Protein AF-A0A0M9AFT0-F1 (afdb_monomer_lite)

Radius of gyration: 17.19 Å; chains: 1; bounding box: 26×26×53 Å

Organism: Thermus aquaticus (NCBI:txid271)

pLDDT: mean 81.2, std 11.96, range [48.56, 93.19]

Secondary structure (DSSP, 8-state):
----HHHHHHHHHHHHHHSPPPPPP----GGGPPTT-EEE-TTS-EEEEEEE-TTSSEEEEEETTEEEEEEHHHHHTSEEE-

Structure (mmCIF, N/CA/C/O backbone):
data_AF-A0A0M9AFT0-F1
#
_entry.id   AF-A0A0M9AFT0-F1
#
loop_
_atom_site.group_PDB
_atom_site.id
_atom_site.type_symbol
_atom_site.label_atom_id
_atom_site.label_alt_id
_atom_site.label_comp_id
_atom_site.label_asym_id
_atom_site.label_entity_id
_atom_site.label_seq_id
_atom_site.pdbx_PDB_ins_code
_atom_site.Cartn_x
_atom_site.Cartn_y
_atom_site.Cartn_z
_atom_site.occupancy
_atom_site.B_iso_or_equiv
_atom_site.auth_seq_id
_atom_site.auth_comp_id
_atom_site.auth_asym_id
_atom_site.auth_atom_id
_atom_site.pdb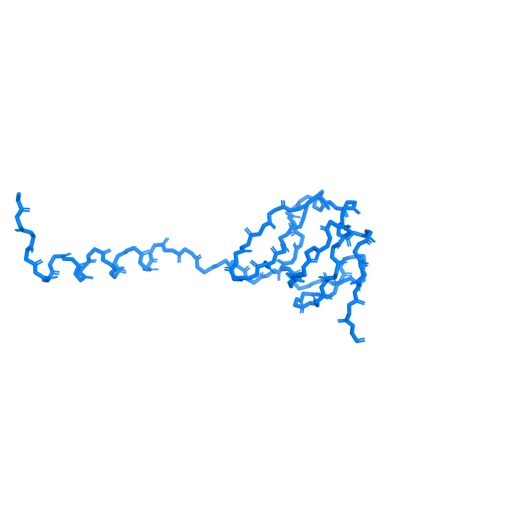x_PDB_model_num
ATOM 1 N N . MET A 1 1 ? -9.153 -2.693 -38.785 1.00 63.22 1 MET A N 1
ATOM 2 C CA . MET A 1 1 ? -7.925 -3.516 -38.875 1.00 63.22 1 MET A CA 1
ATOM 3 C C . MET A 1 1 ? -8.039 -4.656 -37.879 1.00 63.22 1 MET A C 1
ATOM 5 O O . MET A 1 1 ? -8.464 -4.402 -36.761 1.00 63.22 1 MET A O 1
ATOM 9 N N . ARG A 1 2 ? -7.729 -5.894 -38.279 1.00 83.12 2 ARG A N 1
ATOM 10 C CA . ARG A 1 2 ? -7.720 -7.061 -37.385 1.00 83.12 2 ARG A CA 1
ATOM 11 C C . ARG A 1 2 ? -6.265 -7.454 -37.172 1.00 83.12 2 ARG A C 1
ATOM 13 O O . ARG A 1 2 ? -5.580 -7.752 -38.145 1.00 83.12 2 ARG A O 1
ATOM 20 N N . TYR A 1 3 ? -5.795 -7.398 -35.933 1.00 83.12 3 TYR A N 1
ATOM 21 C CA . TYR A 1 3 ? -4.429 -7.794 -35.619 1.00 83.12 3 TYR A CA 1
ATOM 22 C C . TYR A 1 3 ? -4.345 -9.322 -35.503 1.00 83.12 3 TYR A C 1
ATOM 24 O O . TYR A 1 3 ? -5.249 -9.936 -34.928 1.00 83.12 3 TYR A O 1
ATOM 32 N N . PRO A 1 4 ? -3.303 -9.956 -36.062 1.00 93.19 4 PRO A N 1
ATOM 33 C CA . PRO A 1 4 ? -3.067 -11.380 -35.865 1.00 93.19 4 PRO A CA 1
ATOM 34 C C . PRO A 1 4 ? -2.750 -11.668 -34.391 1.00 93.19 4 PRO A C 1
ATOM 36 O O . PRO A 1 4 ? -2.086 -10.871 -33.733 1.00 93.19 4 PRO A O 1
ATOM 39 N N . ALA A 1 5 ? -3.189 -12.821 -33.877 1.00 90.62 5 ALA A N 1
ATOM 40 C CA . ALA A 1 5 ? -3.060 -13.177 -32.457 1.00 90.62 5 ALA A CA 1
ATOM 41 C C . ALA A 1 5 ? -1.617 -13.067 -31.932 1.00 90.62 5 ALA A C 1
ATOM 43 O O . ALA A 1 5 ? -1.390 -12.470 -30.887 1.00 90.62 5 ALA A O 1
ATOM 44 N N . ARG A 1 6 ? -0.633 -13.513 -32.724 1.00 90.06 6 ARG A N 1
ATOM 45 C CA . ARG A 1 6 ? 0.796 -13.420 -32.377 1.00 90.06 6 ARG A CA 1
ATOM 46 C C . ARG A 1 6 ? 1.292 -12.000 -32.123 1.00 90.06 6 ARG A C 1
ATOM 48 O O . ARG A 1 6 ? 2.208 -11.803 -31.337 1.00 90.06 6 ARG A O 1
ATOM 55 N N . TYR A 1 7 ? 0.708 -11.016 -32.801 1.00 90.56 7 TYR A N 1
ATOM 56 C CA . TYR A 1 7 ? 1.056 -9.619 -32.575 1.00 90.56 7 TYR A CA 1
ATOM 57 C C . TYR A 1 7 ? 0.551 -9.146 -31.209 1.00 90.56 7 TYR A C 1
ATOM 59 O O . TYR A 1 7 ? 1.279 -8.475 -30.489 1.00 90.56 7 TYR A O 1
ATOM 67 N N . LEU A 1 8 ? -0.666 -9.542 -30.824 1.00 90.44 8 LEU A N 1
ATOM 68 C CA . LEU A 1 8 ? -1.224 -9.209 -29.513 1.00 90.44 8 LEU A CA 1
ATOM 69 C C . LEU A 1 8 ? -0.437 -9.878 -28.383 1.00 90.44 8 LEU A C 1
ATOM 71 O O . LEU A 1 8 ? -0.137 -9.220 -27.396 1.00 90.44 8 LEU A O 1
ATOM 75 N N . GLU A 1 9 ? -0.044 -11.142 -28.548 1.00 89.69 9 GLU A N 1
ATOM 76 C CA . GLU A 1 9 ? 0.796 -11.848 -27.570 1.00 89.69 9 GLU A CA 1
ATOM 77 C C . GLU A 1 9 ? 2.144 -11.152 -27.362 1.00 89.69 9 GLU A C 1
ATOM 79 O O . GLU A 1 9 ? 2.555 -10.935 -26.225 1.00 89.69 9 GLU A O 1
ATOM 84 N N . ALA A 1 10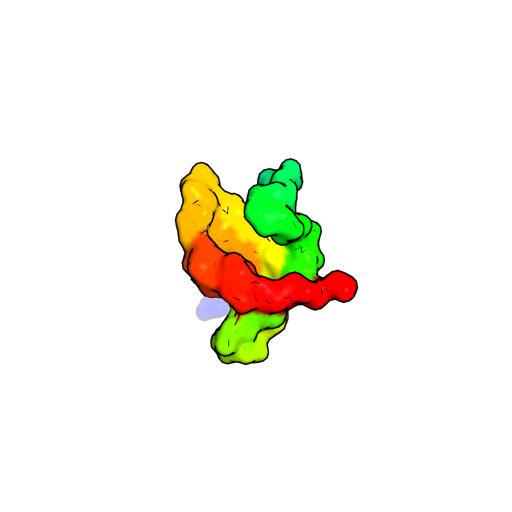 ? 2.801 -10.733 -28.448 1.00 90.50 10 ALA A N 1
ATOM 85 C CA . ALA A 1 10 ? 4.061 -10.000 -28.366 1.00 90.50 10 ALA A CA 1
ATOM 86 C C . ALA A 1 10 ? 3.902 -8.643 -27.660 1.00 90.50 10 ALA A C 1
ATOM 88 O O . ALA A 1 10 ? 4.752 -8.265 -26.859 1.00 90.50 10 ALA A O 1
ATOM 89 N N . VAL A 1 11 ? 2.805 -7.926 -27.924 1.00 90.19 11 VAL A N 1
ATOM 90 C CA . VAL A 1 11 ? 2.507 -6.641 -27.273 1.00 90.19 11 VAL A CA 1
ATOM 91 C C . VAL A 1 11 ? 2.204 -6.826 -25.786 1.00 90.19 11 VAL A C 1
ATOM 93 O O . VAL A 1 11 ? 2.694 -6.048 -24.975 1.00 90.19 11 VAL A O 1
ATOM 96 N N . MET A 1 12 ? 1.441 -7.856 -25.407 1.00 88.50 12 MET A N 1
ATOM 97 C CA . MET A 1 12 ? 1.164 -8.149 -23.996 1.00 88.50 12 MET A CA 1
ATOM 98 C C . MET A 1 12 ? 2.438 -8.539 -23.239 1.00 88.50 12 MET A C 1
ATOM 100 O O . MET A 1 12 ? 2.670 -8.018 -22.155 1.00 88.50 12 MET A O 1
ATOM 104 N N . ALA A 1 13 ? 3.294 -9.378 -23.829 1.00 86.25 13 ALA A N 1
ATOM 105 C CA . ALA A 1 13 ? 4.571 -9.757 -23.224 1.00 86.25 13 ALA A CA 1
ATOM 106 C C . ALA A 1 13 ? 5.518 -8.554 -23.053 1.00 86.25 13 ALA A C 1
ATOM 108 O O . ALA A 1 13 ? 6.187 -8.431 -22.031 1.00 86.25 13 ALA A O 1
ATOM 109 N N . ASP A 1 14 ? 5.553 -7.645 -24.031 1.00 87.81 14 ASP A N 1
ATOM 110 C CA . ASP A 1 14 ? 6.333 -6.405 -23.957 1.00 87.81 14 ASP A CA 1
ATOM 111 C C . ASP A 1 14 ? 5.783 -5.439 -22.891 1.00 87.81 14 ASP A C 1
ATOM 113 O O . ASP A 1 14 ? 6.561 -4.847 -22.146 1.00 87.81 14 ASP A O 1
ATOM 117 N N . LEU A 1 15 ? 4.458 -5.323 -22.753 1.00 83.31 15 LEU A N 1
ATOM 118 C CA . LEU A 1 15 ? 3.812 -4.545 -21.688 1.00 83.31 15 LEU A CA 1
ATOM 119 C C . LEU A 1 15 ? 4.122 -5.110 -20.298 1.00 83.31 15 LEU A C 1
ATOM 121 O O . LEU A 1 15 ? 4.467 -4.352 -19.392 1.00 83.31 15 LEU A O 1
ATOM 125 N N . GLU A 1 16 ? 4.037 -6.427 -20.133 1.00 80.69 16 GLU A N 1
ATOM 126 C CA . GLU A 1 16 ? 4.334 -7.100 -18.869 1.00 80.69 16 GLU A CA 1
ATOM 127 C C . GLU A 1 16 ? 5.813 -6.932 -18.491 1.00 80.69 16 GLU A C 1
ATOM 129 O O . GLU A 1 16 ? 6.121 -6.526 -17.374 1.00 80.69 16 GLU A O 1
ATOM 134 N N . ALA A 1 17 ? 6.730 -7.098 -19.452 1.00 80.06 17 ALA A N 1
ATOM 135 C CA . ALA A 1 17 ? 8.164 -6.883 -19.249 1.00 80.06 17 ALA A CA 1
ATOM 136 C C . ALA A 1 17 ? 8.529 -5.419 -18.933 1.00 80.06 17 ALA A C 1
ATOM 138 O O . ALA A 1 17 ? 9.526 -5.156 -18.259 1.00 80.06 1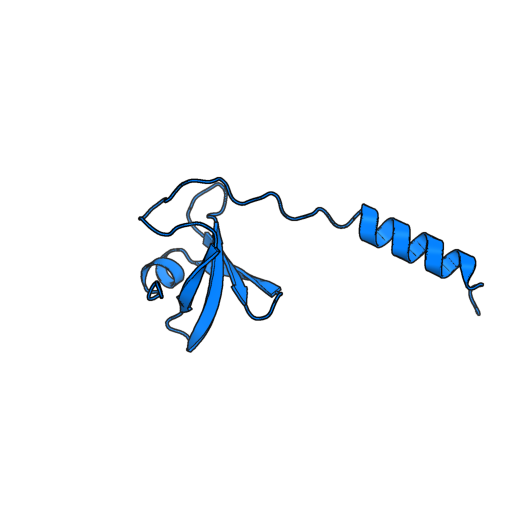7 ALA A O 1
ATOM 139 N N . ARG A 1 18 ? 7.741 -4.457 -19.428 1.00 76.94 18 ARG A N 1
ATOM 140 C CA . ARG A 1 18 ? 7.910 -3.020 -19.160 1.00 76.94 18 ARG A CA 1
ATOM 141 C C . ARG A 1 18 ? 7.206 -2.547 -17.905 1.00 76.94 18 ARG A C 1
ATOM 143 O O . ARG A 1 18 ? 7.423 -1.399 -17.527 1.00 76.94 18 ARG A O 1
ATOM 150 N N . THR A 1 19 ? 6.364 -3.370 -17.289 1.00 67.12 19 THR A N 1
ATOM 151 C CA . THR A 1 19 ? 5.732 -3.025 -16.021 1.00 67.12 19 THR A CA 1
ATOM 152 C C . THR A 1 19 ? 6.783 -3.253 -14.941 1.00 67.12 19 THR A C 1
ATOM 154 O O . THR A 1 19 ? 7.083 -4.407 -14.631 1.00 67.12 19 THR A O 1
ATOM 157 N N . PRO A 1 20 ? 7.420 -2.198 -14.395 1.00 59.50 20 PRO A N 1
ATOM 158 C CA . PRO A 1 20 ? 8.367 -2.406 -13.319 1.00 59.50 20 PRO A CA 1
ATOM 159 C C . PRO A 1 20 ? 7.602 -3.050 -12.167 1.00 59.50 20 PRO A C 1
ATOM 161 O O . PRO A 1 20 ? 6.616 -2.488 -11.686 1.00 59.50 20 PRO A O 1
ATOM 164 N N . VAL A 1 21 ? 8.057 -4.226 -11.724 1.00 63.44 21 VAL A N 1
ATOM 165 C CA . VAL A 1 21 ? 7.679 -4.722 -10.401 1.00 63.44 21 VAL A CA 1
ATOM 166 C C . VAL A 1 21 ? 8.035 -3.588 -9.442 1.00 63.44 21 VAL A C 1
ATOM 168 O O . VAL A 1 21 ? 9.194 -3.149 -9.461 1.00 63.44 21 VAL A O 1
ATOM 171 N N . PRO A 1 22 ? 7.063 -3.037 -8.690 1.00 60.19 22 PRO A N 1
ATOM 172 C CA . PRO A 1 22 ? 7.363 -1.965 -7.762 1.00 60.19 22 PRO A CA 1
ATOM 173 C C . PRO A 1 22 ? 8.519 -2.444 -6.878 1.00 60.19 22 PRO A C 1
ATOM 175 O O . PRO A 1 22 ? 8.480 -3.588 -6.412 1.00 60.19 22 PRO A O 1
ATOM 178 N N . PRO A 1 23 ? 9.589 -1.640 -6.717 1.00 53.38 23 PRO A N 1
ATOM 179 C CA . PRO A 1 23 ? 10.698 -2.044 -5.872 1.00 53.38 23 PRO A CA 1
ATOM 180 C C . PRO A 1 23 ? 10.128 -2.427 -4.505 1.00 53.38 23 PRO A C 1
ATOM 182 O O . PRO A 1 23 ? 9.206 -1.746 -4.038 1.00 53.38 23 PRO A O 1
ATOM 185 N N . PRO A 1 24 ? 10.630 -3.505 -3.871 1.00 53.41 24 PRO A N 1
ATOM 186 C CA . PRO A 1 24 ? 10.221 -3.804 -2.514 1.00 53.41 24 PRO A CA 1
ATOM 187 C C . PRO A 1 24 ? 10.443 -2.533 -1.691 1.00 53.41 24 PRO A C 1
ATOM 189 O O . PRO A 1 24 ? 11.478 -1.872 -1.873 1.00 53.41 24 PRO A O 1
ATOM 192 N N . PRO A 1 25 ? 9.473 -2.138 -0.855 1.00 54.75 25 PRO A N 1
ATOM 193 C CA . PRO A 1 25 ? 9.649 -0.953 -0.049 1.00 54.75 25 PRO A CA 1
ATOM 194 C C . PRO A 1 25 ? 10.951 -1.024 0.744 1.00 54.75 25 PRO A C 1
ATOM 196 O O . PRO A 1 25 ? 11.386 -2.121 1.111 1.00 54.75 25 PRO A O 1
ATOM 199 N N . PRO A 1 26 ? 11.617 0.123 0.966 1.00 54.19 26 PRO A N 1
ATOM 200 C CA . PRO A 1 26 ? 12.834 0.156 1.753 1.00 54.19 26 PRO A CA 1
ATOM 201 C C . PRO A 1 26 ? 12.526 -0.395 3.146 1.00 54.19 26 PRO A C 1
ATOM 203 O O . PRO A 1 26 ? 11.906 0.291 3.952 1.00 54.19 26 PRO A O 1
ATOM 206 N N . GLY A 1 27 ? 12.969 -1.634 3.387 1.00 48.56 27 GLY A N 1
ATOM 207 C CA . GLY A 1 27 ? 12.753 -2.386 4.616 1.00 48.56 27 GLY A CA 1
ATOM 208 C C . GLY A 1 27 ? 13.269 -1.613 5.817 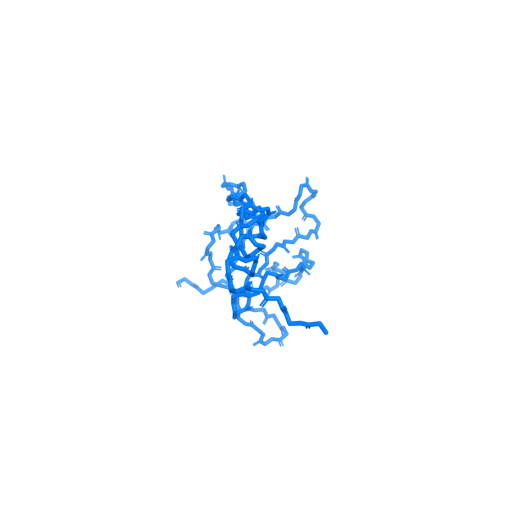1.00 48.56 27 GLY A C 1
ATOM 209 O O . GLY A 1 27 ? 14.462 -1.619 6.122 1.00 48.56 27 GLY A O 1
ATOM 210 N N . GLY A 1 28 ? 12.364 -0.919 6.484 1.00 51.78 28 GLY A N 1
ATOM 211 C CA . GLY A 1 28 ? 12.677 -0.077 7.618 1.00 51.78 28 GLY A CA 1
ATOM 212 C C . GLY A 1 28 ? 11.385 0.358 8.270 1.00 51.78 28 GLY A C 1
ATOM 213 O O . GLY A 1 28 ? 10.622 1.115 7.678 1.00 51.78 28 GLY A O 1
ATOM 214 N N . ALA A 1 29 ? 11.166 -0.096 9.506 1.00 54.66 29 ALA A N 1
ATOM 215 C CA . ALA A 1 29 ? 10.076 0.353 10.365 1.00 54.66 29 ALA A CA 1
ATOM 216 C C . ALA A 1 29 ? 10.270 1.834 10.722 1.00 54.66 29 ALA A C 1
ATOM 218 O O . ALA A 1 29 ? 10.664 2.195 11.831 1.00 54.66 29 ALA A O 1
ATOM 219 N N . ARG A 1 30 ? 10.055 2.721 9.756 1.00 57.56 30 ARG A N 1
ATOM 220 C CA . ARG A 1 30 ? 10.034 4.157 9.982 1.00 57.56 30 ARG A CA 1
ATOM 221 C C . ARG A 1 30 ? 8.679 4.480 10.591 1.00 57.56 30 ARG A C 1
ATOM 223 O O . ARG A 1 30 ? 7.645 4.135 10.024 1.00 57.56 30 ARG A O 1
ATOM 230 N N . ASP A 1 31 ? 8.717 5.090 11.770 1.00 66.62 31 ASP A N 1
ATOM 231 C CA . ASP A 1 31 ? 7.550 5.358 12.617 1.00 66.62 31 ASP A CA 1
ATOM 232 C C . ASP A 1 31 ? 6.848 4.082 13.153 1.00 66.62 31 ASP A C 1
ATOM 234 O O . ASP A 1 31 ? 5.699 4.133 13.579 1.00 66.62 31 ASP A O 1
ATOM 238 N N . GLY A 1 32 ? 7.544 2.933 13.179 1.00 70.12 32 GLY A N 1
ATOM 239 C CA . GLY A 1 32 ? 7.054 1.691 13.802 1.00 70.12 32 GLY A CA 1
ATOM 240 C C . GLY A 1 32 ? 6.058 0.875 12.969 1.00 70.12 32 GLY A C 1
ATOM 241 O O . GLY A 1 32 ? 5.571 -0.149 13.446 1.00 70.12 32 GLY A O 1
ATOM 242 N N . ILE A 1 33 ? 5.775 1.288 11.731 1.00 77.94 33 ILE A N 1
ATOM 243 C CA . ILE A 1 33 ? 4.915 0.549 10.799 1.00 77.94 33 ILE A CA 1
ATOM 244 C C . ILE A 1 33 ? 5.800 -0.344 9.930 1.00 77.94 33 ILE A C 1
ATOM 246 O O . ILE A 1 33 ? 6.716 0.139 9.265 1.00 77.94 33 ILE A O 1
ATOM 250 N N . LEU A 1 34 ? 5.546 -1.652 9.973 1.00 79.00 34 LEU A N 1
ATOM 251 C CA . LEU A 1 34 ? 6.256 -2.634 9.156 1.00 79.00 34 LEU A CA 1
ATOM 252 C C . LEU A 1 34 ? 5.706 -2.652 7.731 1.00 79.00 34 LEU A C 1
ATOM 254 O O . LEU A 1 34 ? 4.501 -2.520 7.519 1.00 79.00 34 LEU A O 1
ATOM 258 N N . ASP A 1 35 ? 6.584 -2.886 6.761 1.00 80.38 35 ASP A N 1
ATOM 259 C CA . ASP A 1 35 ? 6.171 -3.202 5.396 1.00 80.38 35 ASP A CA 1
ATOM 260 C C . ASP A 1 35 ? 5.305 -4.469 5.385 1.00 80.38 35 ASP A C 1
ATOM 262 O O . ASP A 1 35 ? 5.605 -5.461 6.052 1.00 80.38 35 ASP A O 1
ATOM 266 N N . GLY A 1 36 ? 4.190 -4.413 4.662 1.00 81.62 36 GLY A N 1
ATOM 267 C CA . GLY A 1 36 ? 3.154 -5.441 4.651 1.00 81.62 36 GLY A CA 1
ATOM 268 C C . GLY A 1 36 ? 2.205 -5.407 5.854 1.00 81.62 36 GLY A C 1
ATOM 269 O O . GLY A 1 36 ? 1.339 -6.275 5.951 1.00 81.62 36 GLY A O 1
ATOM 270 N N . ALA A 1 37 ? 2.316 -4.434 6.767 1.00 86.56 37 ALA A N 1
ATOM 271 C CA . ALA A 1 37 ? 1.358 -4.293 7.861 1.00 86.56 37 ALA A CA 1
ATOM 272 C C . ALA A 1 37 ? -0.033 -3.923 7.330 1.00 86.56 37 ALA A C 1
ATOM 274 O O . ALA A 1 37 ? -0.175 -3.027 6.495 1.00 86.56 37 ALA A O 1
ATOM 275 N N . LEU A 1 38 ? -1.072 -4.583 7.845 1.00 89.19 38 LEU A N 1
ATOM 276 C CA . LEU A 1 38 ? -2.448 -4.232 7.523 1.00 89.19 38 LEU A CA 1
ATOM 277 C C . LEU A 1 38 ? -2.835 -2.949 8.268 1.00 89.19 38 LEU A C 1
ATOM 279 O O . LEU A 1 38 ? -2.818 -2.894 9.497 1.00 89.19 38 LEU A O 1
ATOM 283 N N . LEU A 1 39 ? -3.213 -1.919 7.521 1.00 89.75 39 LEU A N 1
ATOM 284 C CA . LEU A 1 39 ? -3.655 -0.631 8.032 1.00 89.75 39 LEU A CA 1
ATOM 285 C C . LEU A 1 39 ? -5.165 -0.472 7.853 1.00 89.75 39 LEU A C 1
ATOM 287 O O . LEU A 1 39 ? -5.707 -0.657 6.763 1.00 89.75 39 LEU A O 1
ATOM 291 N N . HIS A 1 40 ? -5.841 -0.069 8.925 1.00 90.75 40 HIS A N 1
ATOM 292 C CA . HIS A 1 40 ? -7.164 0.543 8.859 1.00 90.75 40 HIS A CA 1
ATOM 293 C C . HIS A 1 40 ? -7.006 2.053 8.754 1.00 90.75 40 HIS A C 1
ATOM 295 O O . HIS A 1 40 ? -6.681 2.718 9.741 1.00 90.75 40 HIS A O 1
ATOM 301 N N . LEU A 1 41 ? -7.244 2.581 7.561 1.00 87.25 41 LEU A N 1
ATOM 302 C CA . LEU A 1 41 ? -7.205 4.007 7.297 1.00 87.25 41 LEU A CA 1
ATOM 303 C C . LEU A 1 41 ? -8.431 4.697 7.931 1.00 87.25 41 LEU A C 1
ATOM 305 O O . LEU A 1 41 ? -9.513 4.105 8.016 1.00 87.25 41 LEU A O 1
ATOM 309 N N . PRO A 1 42 ? -8.295 5.960 8.374 1.00 85.12 42 PRO A N 1
ATOM 310 C CA . PRO A 1 42 ? -9.385 6.712 9.002 1.00 85.12 42 PRO A CA 1
ATOM 311 C C . PRO A 1 42 ? -10.540 7.027 8.041 1.00 85.12 42 PRO A C 1
ATOM 313 O O . PRO A 1 42 ? -11.644 7.328 8.483 1.00 85.12 42 PRO A O 1
ATOM 316 N N . ASP A 1 43 ? -10.308 6.929 6.733 1.00 83.06 43 ASP A N 1
ATOM 317 C CA . ASP A 1 43 ? -11.336 7.068 5.702 1.00 83.06 43 ASP A CA 1
ATOM 318 C C . ASP A 1 43 ? -12.185 5.793 5.511 1.00 83.06 43 ASP A C 1
ATOM 320 O O . ASP A 1 43 ? -13.036 5.738 4.625 1.00 83.06 43 ASP A O 1
ATOM 324 N N . GLY A 1 44 ? -11.967 4.772 6.349 1.00 82.88 44 GLY A N 1
ATOM 325 C CA . GLY A 1 44 ? -12.694 3.505 6.334 1.00 82.88 44 GLY A CA 1
ATOM 326 C C . GLY A 1 44 ? -12.106 2.460 5.389 1.00 82.88 44 GLY A C 1
ATOM 327 O O . GLY A 1 44 ? -12.595 1.328 5.368 1.00 82.88 44 GLY A O 1
ATOM 328 N N . ARG A 1 45 ? -11.054 2.795 4.630 1.00 86.94 45 ARG A N 1
ATOM 329 C CA . ARG A 1 45 ? -10.368 1.840 3.755 1.00 86.94 45 ARG A CA 1
ATOM 330 C C . ARG A 1 45 ? -9.404 0.956 4.541 1.00 86.94 45 ARG A C 1
ATOM 332 O O . ARG A 1 45 ? -8.902 1.310 5.608 1.00 86.94 45 ARG A O 1
ATOM 339 N N . ARG A 1 46 ? -9.143 -0.227 3.994 1.00 90.00 46 ARG A N 1
ATOM 340 C CA . ARG A 1 46 ? -8.184 -1.199 4.521 1.00 90.00 46 ARG A CA 1
ATOM 341 C C . ARG A 1 46 ? -7.127 -1.434 3.466 1.00 90.00 46 ARG A C 1
ATOM 343 O O . ARG A 1 46 ? -7.477 -1.651 2.312 1.00 90.00 46 ARG A O 1
ATOM 350 N N . GLY A 1 47 ? -5.864 -1.402 3.853 1.00 90.56 47 GLY A N 1
ATOM 351 C CA . GLY A 1 47 ? -4.796 -1.648 2.902 1.00 90.56 47 GLY A CA 1
ATOM 352 C C . GLY A 1 47 ? -3.499 -2.068 3.553 1.00 90.56 47 GLY A C 1
ATOM 353 O O . GLY A 1 47 ? -3.306 -1.882 4.752 1.00 90.56 47 GLY A O 1
ATOM 354 N N . TYR A 1 48 ? -2.616 -2.646 2.757 1.00 90.50 48 TYR A N 1
ATOM 355 C CA . TYR A 1 48 ? -1.299 -3.067 3.201 1.00 90.50 48 TYR A CA 1
ATOM 356 C C . TYR A 1 48 ? -0.309 -1.927 3.029 1.00 90.50 48 TYR A C 1
ATOM 358 O O . TYR A 1 48 ? -0.207 -1.327 1.959 1.00 90.50 48 TYR A O 1
ATOM 366 N N . PHE A 1 49 ? 0.417 -1.614 4.094 1.00 89.50 49 PHE A N 1
ATOM 367 C CA . PHE A 1 49 ? 1.486 -0.636 4.038 1.00 89.50 49 PHE A CA 1
ATOM 368 C C . PHE A 1 49 ? 2.603 -1.149 3.128 1.00 89.50 49 PHE A C 1
ATOM 370 O O . PHE A 1 49 ? 3.205 -2.182 3.399 1.00 89.50 49 PHE A O 1
ATOM 377 N N . ALA A 1 50 ? 2.884 -0.423 2.055 1.00 87.88 50 ALA A N 1
ATOM 378 C CA . ALA A 1 50 ? 3.888 -0.767 1.057 1.00 87.88 50 ALA A CA 1
ATOM 379 C C . ALA A 1 50 ? 5.050 0.237 1.073 1.00 87.88 50 ALA A C 1
ATOM 381 O O . ALA A 1 50 ? 5.646 0.502 0.034 1.00 87.88 50 ALA A O 1
ATOM 382 N N . GLY A 1 51 ? 5.347 0.826 2.234 1.00 87.00 51 GLY A N 1
ATOM 383 C CA . GLY A 1 51 ? 6.526 1.657 2.460 1.00 87.00 51 GLY A CA 1
ATOM 384 C C . GLY A 1 51 ? 6.352 3.158 2.249 1.00 87.00 51 GLY A C 1
ATOM 385 O O . GLY A 1 51 ? 5.396 3.664 1.656 1.00 87.00 51 GLY A O 1
ATOM 386 N N . TRP A 1 52 ? 7.341 3.898 2.747 1.00 88.00 52 TRP A N 1
ATOM 387 C CA . TRP A 1 52 ? 7.428 5.351 2.626 1.00 88.00 52 TRP A CA 1
ATOM 388 C C . TRP A 1 52 ? 8.057 5.784 1.296 1.00 88.00 52 TRP A C 1
ATOM 390 O O . TRP A 1 52 ? 8.991 5.167 0.790 1.00 88.00 52 TRP A O 1
ATOM 400 N N . THR A 1 53 ? 7.603 6.918 0.761 1.00 88.00 53 THR A N 1
ATOM 401 C CA . THR A 1 53 ? 8.282 7.607 -0.350 1.00 88.00 53 THR A CA 1
ATOM 402 C C . THR A 1 53 ? 9.662 8.126 0.073 1.00 88.00 53 THR A C 1
ATOM 404 O O . THR A 1 53 ? 9.919 8.331 1.259 1.00 88.00 53 THR A O 1
ATOM 407 N N . GLY A 1 54 ? 10.539 8.426 -0.895 1.00 75.81 54 GLY A N 1
ATOM 408 C CA . GLY A 1 54 ? 11.925 8.866 -0.654 1.00 75.81 54 GLY A CA 1
ATOM 409 C C . GLY A 1 54 ? 12.106 10.118 0.224 1.00 75.81 54 GLY A C 1
ATOM 410 O O . GLY A 1 54 ? 13.208 10.366 0.700 1.00 75.81 54 GLY A O 1
ATOM 411 N N . GLY A 1 55 ? 11.041 10.882 0.496 1.00 80.06 55 GLY A N 1
ATOM 412 C CA . GLY A 1 55 ? 11.042 11.998 1.455 1.00 80.06 55 GLY A CA 1
ATOM 413 C C . GLY A 1 55 ? 10.294 11.728 2.768 1.00 80.06 55 GLY A C 1
ATOM 414 O O . GLY A 1 55 ? 10.333 12.557 3.671 1.00 80.06 55 GLY A O 1
ATOM 415 N N . GLY A 1 56 ? 9.589 10.601 2.894 1.00 81.94 56 GLY A N 1
ATOM 416 C CA . GLY A 1 56 ? 8.766 10.262 4.062 1.00 81.94 56 GLY A CA 1
ATOM 417 C C . GLY A 1 56 ? 7.497 11.105 4.232 1.00 81.94 56 GLY A C 1
ATOM 418 O O . GLY A 1 56 ? 6.784 10.923 5.209 1.00 81.94 56 GLY A O 1
ATOM 419 N N . ALA A 1 57 ? 7.193 12.020 3.306 1.00 86.88 57 ALA A N 1
ATOM 420 C CA . ALA A 1 57 ? 5.992 12.860 3.366 1.00 86.88 57 ALA A CA 1
ATOM 421 C C . ALA A 1 57 ? 4.708 12.093 3.005 1.00 86.88 57 ALA A C 1
ATOM 423 O O . ALA A 1 57 ? 3.614 12.455 3.431 1.00 86.88 57 ALA A O 1
ATOM 424 N N . LYS A 1 58 ? 4.852 11.030 2.212 1.00 90.56 58 LYS A N 1
ATOM 425 C CA . LYS A 1 58 ? 3.771 10.162 1.741 1.00 90.56 58 LYS A CA 1
ATOM 426 C C . LYS A 1 58 ? 4.198 8.701 1.809 1.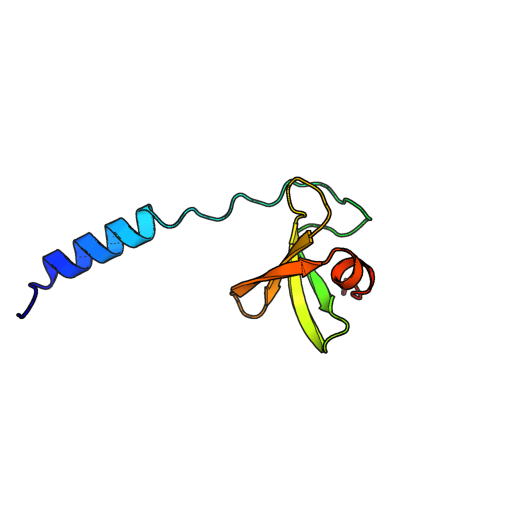00 90.56 58 LYS A C 1
ATOM 428 O O . LYS A 1 58 ? 5.402 8.425 1.771 1.00 90.56 58 LYS A O 1
ATOM 433 N N . ALA A 1 59 ? 3.237 7.791 1.843 1.00 90.44 59 ALA A N 1
ATOM 434 C CA . ALA A 1 59 ? 3.455 6.353 1.753 1.00 90.44 59 ALA A CA 1
ATOM 435 C C . ALA A 1 59 ? 2.667 5.731 0.602 1.00 90.44 59 ALA A C 1
ATOM 437 O O . ALA A 1 59 ? 1.694 6.312 0.117 1.00 90.44 59 ALA A O 1
ATOM 438 N N . PHE A 1 60 ? 3.081 4.534 0.205 1.00 90.81 60 PHE A N 1
ATOM 439 C CA . PHE A 1 60 ? 2.289 3.649 -0.631 1.00 90.81 60 PHE A CA 1
ATOM 440 C C . PHE A 1 60 ? 1.458 2.728 0.261 1.00 90.81 60 PHE A C 1
ATOM 442 O O . PHE A 1 60 ? 1.979 2.108 1.187 1.00 90.81 60 PHE A O 1
ATOM 449 N N . VAL A 1 61 ? 0.160 2.644 -0.012 1.00 91.00 61 VAL A N 1
ATOM 450 C CA . VAL A 1 61 ? -0.751 1.693 0.630 1.00 91.00 61 VAL A CA 1
ATOM 451 C C . VAL A 1 61 ? -1.503 0.947 -0.455 1.00 91.00 61 VAL A C 1
ATOM 453 O O . VAL A 1 61 ? -2.152 1.562 -1.298 1.00 91.00 61 VAL A O 1
ATOM 456 N N . GLU A 1 62 ? -1.412 -0.375 -0.446 1.00 91.44 62 GLU A N 1
ATOM 457 C CA . GLU A 1 62 ? -2.151 -1.228 -1.367 1.00 91.44 62 GLU A CA 1
ATOM 458 C C . GLU A 1 62 ? -3.564 -1.467 -0.834 1.00 91.44 62 GLU A C 1
ATOM 460 O O . GLU A 1 62 ? -3.734 -2.060 0.229 1.00 91.44 62 GLU A O 1
ATOM 465 N N . VAL A 1 63 ? -4.579 -1.011 -1.564 1.00 88.75 63 VAL A N 1
ATOM 466 C CA . VAL A 1 63 ? -5.999 -1.237 -1.263 1.00 88.75 63 VAL A CA 1
ATOM 467 C C . VAL A 1 63 ? -6.579 -2.047 -2.412 1.00 88.75 63 VAL A C 1
ATOM 469 O O . VAL A 1 63 ? -6.511 -1.611 -3.558 1.00 88.75 63 VAL A O 1
ATOM 472 N N . ASP A 1 64 ? -7.111 -3.235 -2.118 1.00 86.31 64 ASP A N 1
ATOM 473 C CA . ASP A 1 64 ? -7.728 -4.131 -3.109 1.00 86.31 64 ASP A CA 1
ATOM 474 C C . ASP A 1 64 ? -6.849 -4.391 -4.358 1.00 86.31 64 ASP A C 1
ATOM 476 O O . ASP A 1 64 ? -7.337 -4.452 -5.487 1.00 86.31 64 ASP A O 1
ATOM 480 N N . GLY A 1 65 ? -5.529 -4.527 -4.164 1.00 82.12 65 GLY A N 1
ATOM 481 C CA . GLY A 1 65 ? -4.555 -4.768 -5.239 1.00 82.12 65 GLY A CA 1
ATOM 482 C C . GLY A 1 65 ? -4.133 -3.521 -6.026 1.00 82.12 65 GLY A C 1
ATOM 483 O O . GLY A 1 65 ? -3.410 -3.633 -7.015 1.00 82.12 65 GLY A O 1
ATOM 484 N N . VAL A 1 66 ? -4.561 -2.327 -5.609 1.00 85.75 66 VAL A N 1
ATOM 485 C CA . VAL A 1 66 ? -4.166 -1.049 -6.213 1.00 85.75 66 VAL A CA 1
ATOM 486 C C . VAL A 1 66 ? -3.293 -0.265 -5.239 1.00 85.75 66 VAL A C 1
ATOM 488 O O . VAL A 1 66 ? -3.684 0.006 -4.106 1.00 85.75 66 VAL A O 1
ATOM 491 N N . ALA A 1 67 ? -2.105 0.144 -5.686 1.00 86.69 67 ALA A N 1
ATOM 492 C CA . ALA A 1 67 ? -1.221 0.992 -4.895 1.00 86.69 67 ALA A CA 1
ATOM 493 C C . ALA A 1 67 ? -1.715 2.448 -4.892 1.00 86.69 67 ALA A C 1
ATOM 495 O O . ALA A 1 67 ? -1.741 3.121 -5.925 1.00 86.69 67 ALA A O 1
ATOM 496 N N . HIS A 1 68 ? -2.066 2.956 -3.714 1.00 88.50 68 HIS A N 1
ATOM 497 C CA . HIS A 1 68 ? -2.457 4.341 -3.489 1.00 88.50 68 HIS A CA 1
ATOM 498 C C . HIS A 1 68 ? -1.340 5.124 -2.808 1.00 88.50 68 HIS A C 1
ATOM 500 O O . HIS A 1 68 ? -0.729 4.667 -1.844 1.00 88.50 68 HIS A O 1
ATOM 506 N N . LEU A 1 69 ? -1.112 6.345 -3.286 1.00 91.00 69 LEU A N 1
ATOM 507 C CA . LEU A 1 69 ? -0.229 7.300 -2.633 1.00 91.00 69 LEU A CA 1
ATOM 508 C C . LEU A 1 69 ? -1.023 8.070 -1.569 1.00 91.00 69 LEU A C 1
ATOM 510 O O . LEU A 1 69 ? -1.945 8.813 -1.906 1.00 91.00 69 LEU A O 1
ATOM 514 N N . VAL A 1 70 ? -0.657 7.912 -0.302 1.00 90.25 70 VAL A N 1
ATOM 515 C CA . VAL A 1 70 ? -1.351 8.515 0.844 1.00 90.25 70 VAL A CA 1
ATOM 516 C C . VAL A 1 70 ? -0.424 9.422 1.644 1.00 90.25 70 VAL A C 1
ATOM 518 O O . VAL A 1 70 ? 0.788 9.213 1.687 1.00 90.25 70 VAL A O 1
ATOM 521 N N . ASP A 1 71 ? -0.982 10.452 2.275 1.00 91.31 71 ASP A N 1
ATOM 522 C CA . ASP A 1 71 ? -0.217 11.369 3.120 1.00 91.31 71 ASP A CA 1
ATOM 523 C C . ASP A 1 71 ? 0.241 10.711 4.420 1.00 91.31 71 ASP A C 1
ATOM 525 O O . ASP A 1 71 ? -0.443 9.857 4.988 1.00 91.31 71 ASP A O 1
ATOM 529 N N . ARG A 1 72 ? 1.403 11.143 4.922 1.00 88.81 72 ARG A N 1
ATOM 530 C CA . ARG A 1 72 ? 1.977 10.635 6.174 1.00 88.81 72 ARG A CA 1
ATOM 531 C C . ARG A 1 72 ? 1.006 10.718 7.341 1.00 88.81 72 ARG A C 1
ATOM 533 O O . ARG A 1 72 ? 0.902 9.768 8.103 1.00 88.81 72 ARG A O 1
ATOM 540 N N . GLU A 1 73 ? 0.286 11.823 7.470 1.00 88.56 73 GLU A N 1
ATOM 541 C CA . GLU A 1 73 ? -0.663 12.027 8.568 1.00 88.56 73 GLU A CA 1
ATOM 542 C C . GLU A 1 73 ? -1.791 10.990 8.549 1.00 88.56 73 GLU A C 1
ATOM 544 O O . GLU A 1 73 ? -2.168 10.476 9.598 1.00 88.56 73 GLU A O 1
ATOM 549 N N . LEU A 1 74 ? -2.268 10.615 7.358 1.00 89.12 74 LEU A N 1
ATOM 550 C CA . LEU A 1 74 ? -3.297 9.591 7.185 1.00 89.12 74 LEU A CA 1
ATOM 551 C C . LEU A 1 74 ? -2.792 8.209 7.624 1.00 89.12 74 LEU A C 1
ATOM 553 O O . LEU A 1 74 ? -3.515 7.462 8.275 1.00 89.12 74 LEU A O 1
ATOM 557 N N . VAL A 1 75 ? -1.543 7.887 7.281 1.00 87.38 75 VAL A N 1
ATOM 558 C CA . VAL A 1 75 ? -0.888 6.616 7.627 1.00 87.38 75 VAL A CA 1
ATOM 559 C C . VAL A 1 75 ? -0.603 6.532 9.123 1.00 87.38 75 VAL A C 1
ATOM 561 O O . VAL A 1 75 ? -0.822 5.491 9.727 1.00 87.38 75 VAL A O 1
ATOM 564 N N . LEU A 1 76 ? -0.159 7.627 9.742 1.00 86.50 76 LEU A N 1
ATOM 565 C CA . LEU A 1 76 ? 0.091 7.684 11.184 1.00 86.50 76 LEU A CA 1
ATOM 566 C C . LEU A 1 76 ? -1.204 7.684 12.007 1.00 86.50 76 LEU A C 1
ATOM 568 O O . LEU A 1 76 ? -1.214 7.196 13.133 1.00 86.50 76 LEU A O 1
ATOM 572 N N . ALA A 1 77 ? -2.296 8.215 11.452 1.00 87.12 77 ALA A N 1
ATOM 573 C CA . ALA A 1 77 ? -3.631 8.103 12.033 1.00 87.12 77 ALA A CA 1
ATOM 574 C C . ALA A 1 77 ? -4.265 6.721 11.799 1.00 87.12 77 ALA A C 1
ATOM 576 O O . ALA A 1 77 ? -5.288 6.403 12.412 1.00 87.12 77 ALA A O 1
ATOM 577 N N . ALA A 1 78 ? -3.692 5.907 10.908 1.00 86.94 78 ALA A N 1
ATOM 578 C CA . ALA A 1 78 ? -4.199 4.582 10.620 1.00 86.94 78 ALA A CA 1
ATOM 579 C C . ALA A 1 78 ? -3.939 3.642 11.797 1.00 86.94 78 ALA A C 1
ATOM 581 O O . ALA A 1 78 ? -2.884 3.652 12.434 1.00 86.94 78 ALA A O 1
ATOM 582 N N . ARG A 1 79 ? -4.907 2.772 12.068 1.00 85.81 79 ARG A N 1
ATOM 583 C CA . ARG A 1 79 ? -4.737 1.718 13.062 1.00 85.81 79 ARG A CA 1
ATOM 584 C C . ARG A 1 79 ? -4.037 0.534 12.409 1.00 85.81 79 ARG A C 1
ATOM 586 O O . ARG A 1 79 ? -4.598 -0.085 11.507 1.00 85.81 79 ARG A O 1
ATOM 593 N N . VAL A 1 80 ? -2.851 0.192 12.905 1.00 84.19 80 VAL A N 1
ATOM 594 C CA . VAL A 1 80 ? -2.175 -1.058 12.544 1.00 84.19 80 VAL A CA 1
ATOM 595 C C . VAL A 1 80 ? -2.976 -2.225 13.120 1.00 84.19 80 VAL A C 1
ATOM 597 O O . VAL A 1 80 ? -3.279 -2.257 14.316 1.00 84.19 80 VAL A O 1
ATOM 600 N N . VAL A 1 81 ? -3.362 -3.157 12.257 1.00 78.06 81 VAL A N 1
ATOM 601 C CA . VAL A 1 81 ? -4.023 -4.405 12.632 1.00 78.06 81 VAL A CA 1
ATOM 602 C C . VAL A 1 81 ? -2.970 -5.501 12.573 1.00 78.06 81 VAL A C 1
ATOM 604 O O . VAL A 1 81 ? -2.556 -5.913 11.491 1.00 78.06 81 VAL A O 1
ATOM 607 N N . GLY A 1 82 ? -2.510 -5.908 13.755 1.00 61.25 82 GLY A N 1
ATOM 608 C CA . GLY A 1 82 ? -1.561 -6.992 13.997 1.00 61.25 82 GLY A CA 1
ATOM 609 C C . GLY A 1 82 ? -2.090 -7.919 15.075 1.00 61.25 82 GLY A C 1
ATOM 610 O O . GLY A 1 82 ? -2.786 -7.406 15.984 1.00 61.25 82 GLY A O 1
#

Foldseek 3Di:
DDDDPVVVVVVVVVVVVPPPPPPQAPQDCDVPQGQQFWWCFPVRFIFGWRYADPVNQWTWTQGPNDTDIGGNVRRNPIDGDD

Sequence (82 aa):
MRYPARYLEAVMADLEARTPVPPPPPGGARDGILDGALLHLPDGRRGYFAGWTGGGAKAFVEVDGVAHLVDRELVLAARVVG

=== Feature glossary ===
Key to the feature types in this record:

Secondary structure (8-state, DSSP). Secondary structure is the local, repeating backbone conformation. DSSP classifies it into eight states by reading the hydrogen-bond network: three helix types (H, G, I), two β types (E, B), two non-regular types (T, S), and unstructured coil (-).

Backbone torsions (φ/ψ). Backbone dihedral angles. Every residue except chain termini has a φ (preceding-C → N → Cα → C) and a ψ (N → Cα → C → next-N). They are reported in degrees following the IUPAC sign convention. Secondary structure is essentially a statement about which (φ, ψ) basin each residue occupies.

Predicted aligned error. Predicted Aligned Error (PAE) is an AlphaFold confidence matrix: entry (i, j) is the expected error in the position of residue j, in ångströms, when the prediction is superimposed on the true structure at residue i. Low PAE within a block of residues means that block is internally rigid and well-predicted; high PAE between two blocks means their relative placement is uncertain even if each block individually is confident.

B-factor. B-factor (Debye–Waller factor) reflects atomic displacement in the crystal lattice. It is an experimental observable (units Å²), not a prediction; low values mean the atom is pinned down, high values mean it moves or is heterogeneous across the crystal.

Secondary structure (3-state, P-SEA). Three-state secondary structure (P-SEA) collapses the eight DSSP classes into helix (a), strand (b), and coil (c). P-SEA assigns these from Cα geometry alone — distances and angles — without requiring backbone oxygens, so it works on any Cα trace.

Sequence. Primary structure: the covalent order of the twenty standard amino acids along the backbone. Two proteins with the same sequence will (almost always) fold to the same structure; two with 30% identity often share a fold but not the details.

pLDDT. pLDDT is the predicted lDDT-Cα score: AlphaFold's confidence that the local environment of each residue (all inter-atomic distances within 15 Å) is correctly placed. It is a per-residue number between 0 and 100, with higher meaning more reliable.

InterPro / GO / CATH / organism. Functional annotations link the protein to curated databases. InterPro entries identify conserved domains and families by matching the sequence against member-database signatures (Pfam, PROSITE, CDD, …). Gene Ontology (GO) terms describe molecular function, biological process, and cellular component in a controlled vocabulary. CATH places the structure in a hierarchical fold classification (Class/Architecture/Topology/Homologous-superfamily). The organism is the source species.

Contact-map, Ramachandran, and PAE plots. Three diagnostic plots accompany the record. The Cα contact map visualizes the tertiary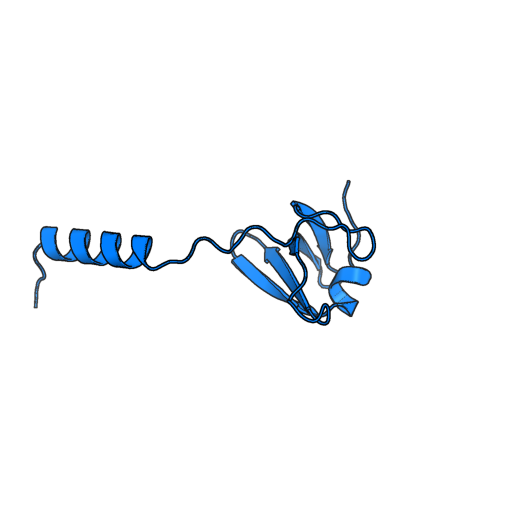 structure as a 2D adjacency matrix (8 Å cutoff, sequence-local contacts suppressed). The Ramachandran plot shows the distribution of backbone (φ, ψ) torsions, with points in the α and β basins reflecting secondary structure content. The PAE plot shows AlphaFold's inter-residue confidence as a color matrix.

mmCIF coordinates. The mmCIF table is the protein's shape written out atom by atom. For each backbone N, Cα, C, and carbonyl O, it records an (x, y, z) coordinate triple in Å plus the residue type, chain letter, and residue number.

Radius of gyration, Cα contacts, bounding box. Three whole-structure scalars: the radius of gyration (RMS distance of Cα from centroid, in Å), the count of Cα–Cα contacts (pairs closer than 8 Å and separated by more than four residues in sequence — i.e. tertiary, not local, contacts), and the bounding-box dimensions. Together they distinguish compact globular folds from extended fibres or disordered chains.

Foldseek 3Di. The Foldseek 3Di string encodes local tertiary geometry as a 20-letter alphabet — one character per residue — derived from the relative positions of nearby Cα atoms. Unlike the amino-acid sequence, 3Di is a direct function of the 3D structure, so two proteins with the same fold have similar 3Di strings even at low sequence identity.

Rendered structure images. Six rendered views show the 3D structure from the faces of a cube — i.e. along ±x, ±y, ±z. Rendering representation is drawn randomly per protein from cartoon (secondary-structure ribbons), sticks (backbone bonds), or molecular surface; coloring is either N→C rainbow (blue at the N-terminus through red at the C-terminus) or one color per chain.

Nearest PDB structures. The Foldseek neighbor list gives the closest experimentally determined structures in the PDB, ranked by structural alignment. TM-score near 1 means near-identical fold; near 0.3 means only rough topology match. This is how one finds what a novel AlphaFold prediction most resembles in the solved-structure universe.

Solvent-accessible surface area. SASA measures how much of the protein is reachable by solvent. It is computed by rolling a water-sized probe over the atomic surface and summing the exposed area (Å²). Per-residue SASA distinguishes core (buried, low SASA) from surface (exposed, high SASA) residues; total SASA is a whole-molecule size measure.